Protein AF-R4KSX5-F1 (afdb_monomer_lite)

Sequence (122 aa):
MLRYRSDIWEATLTEGKGIPSIRQVVIFFYREDDNGLRRLWDRWEMGVLEYSYEVIRVWEQRRQPVIAAKLVGLYPLLPLMKGENEQEDPEQALKECISMLGSVLGIPKSLKRGQSLDTLPF

Secondary structure (DSSP, 8-state):
-B---HHHHHHHHHTT---------PBPSSGGG--SS-EEEEEETTEEEEEE-----GGGSBHHHHHHTT-GGGGGGGGGSB-SSTT--HHHHHHHHHHHHHHHHT--S---TT--GGG---

pLDDT: mean 70.78, std 14.28, range [36.88, 90.81]

Radius of gyration: 19.53 Å; chains: 1; bounding box: 36×36×56 Å

Organism: NCBI:txid767817

Foldseek 3Di:
DDWPPDPVQVVCVVVVVPGDPDQTADDDPDPVPPPVPQWDWDQDPVGIDIDGHDHDQQQDAELVVCLVVVVVVCLVSQLSYDYPDPPDDSVNSVVVSVVSVCVVLVPDPDPDPPDDPPPDDD

Structure (mmCIF, N/CA/C/O backbone):
data_AF-R4KSX5-F1
#
_entry.id   AF-R4KSX5-F1
#
loop_
_atom_site.group_PDB
_atom_site.id
_atom_site.type_symbol
_atom_site.label_atom_id
_atom_site.label_alt_id
_atom_site.label_comp_id
_atom_site.label_asym_id
_atom_site.label_entity_id
_atom_site.label_seq_id
_atom_site.pdbx_PDB_ins_code
_atom_site.Cartn_x
_atom_site.Cartn_y
_atom_site.Cartn_z
_atom_site.occupancy
_atom_site.B_iso_or_equiv
_atom_site.auth_seq_id
_atom_site.auth_comp_id
_atom_site.auth_asym_id
_atom_site.auth_atom_id
_atom_site.pdbx_PDB_model_num
ATOM 1 N N . MET A 1 1 ? 12.665 5.793 -1.525 1.00 47.25 1 MET A N 1
ATOM 2 C CA . MET A 1 1 ? 11.914 4.972 -2.505 1.00 47.25 1 MET A CA 1
ATOM 3 C C . MET A 1 1 ? 12.307 3.506 -2.357 1.00 47.25 1 MET A C 1
ATOM 5 O O . MET A 1 1 ? 13.441 3.156 -2.665 1.00 47.25 1 MET A O 1
ATOM 9 N N . LEU A 1 2 ? 11.392 2.657 -1.882 1.00 42.97 2 LEU A N 1
ATOM 10 C CA . LEU A 1 2 ? 11.594 1.204 -1.881 1.00 42.97 2 LEU A CA 1
ATOM 11 C C . LEU A 1 2 ? 11.160 0.656 -3.252 1.00 42.97 2 LEU A C 1
ATOM 13 O O . LEU A 1 2 ? 10.036 0.919 -3.680 1.00 42.97 2 LEU A O 1
ATOM 17 N N . ARG A 1 3 ? 12.043 -0.054 -3.963 1.00 52.34 3 ARG A N 1
ATOM 18 C CA . ARG A 1 3 ? 11.750 -0.658 -5.274 1.00 52.34 3 ARG A CA 1
ATOM 19 C C . ARG A 1 3 ? 11.771 -2.182 -5.149 1.00 52.34 3 ARG A C 1
ATOM 21 O O . ARG A 1 3 ? 12.840 -2.769 -5.063 1.00 52.34 3 ARG A O 1
ATOM 28 N N . TYR A 1 4 ? 10.606 -2.822 -5.185 1.00 50.69 4 TYR A N 1
ATOM 29 C CA . TYR A 1 4 ? 10.468 -4.288 -5.196 1.00 50.69 4 TYR A CA 1
ATOM 30 C C . TYR A 1 4 ? 10.677 -4.825 -6.632 1.00 50.69 4 TYR A C 1
ATOM 32 O O . TYR A 1 4 ? 9.743 -5.331 -7.251 1.00 50.69 4 TYR A O 1
ATOM 40 N N . ARG A 1 5 ? 11.839 -4.537 -7.246 1.00 56.22 5 ARG A N 1
ATOM 41 C CA . ARG A 1 5 ? 12.001 -4.572 -8.718 1.00 56.22 5 ARG A CA 1
ATOM 42 C C . ARG A 1 5 ? 12.869 -5.684 -9.296 1.00 56.22 5 ARG A C 1
ATOM 44 O O . ARG A 1 5 ? 12.436 -6.271 -10.280 1.00 56.22 5 ARG A O 1
ATOM 51 N N . SER A 1 6 ? 14.069 -5.930 -8.784 1.00 50.09 6 SER A N 1
ATOM 52 C CA . SER A 1 6 ? 15.058 -6.734 -9.522 1.00 50.09 6 SER A CA 1
ATOM 53 C C . SER A 1 6 ? 14.674 -8.209 -9.575 1.00 50.09 6 SER A C 1
ATOM 55 O O . SER A 1 6 ? 14.551 -8.788 -10.650 1.00 50.09 6 SER A O 1
ATOM 57 N N . ASP A 1 7 ? 14.359 -8.790 -8.425 1.00 53.75 7 ASP A N 1
ATOM 58 C CA . ASP A 1 7 ? 14.525 -10.234 -8.265 1.00 53.75 7 ASP A CA 1
ATOM 59 C C . ASP A 1 7 ? 13.479 -11.048 -9.040 1.00 53.75 7 ASP A C 1
ATOM 61 O O . ASP A 1 7 ? 13.778 -12.111 -9.575 1.00 53.75 7 ASP A O 1
ATOM 65 N N . ILE A 1 8 ? 12.245 -10.544 -9.166 1.00 62.38 8 ILE A N 1
ATOM 66 C CA . ILE A 1 8 ? 11.169 -11.272 -9.861 1.00 62.38 8 ILE A CA 1
ATOM 67 C C . ILE A 1 8 ? 11.329 -11.175 -11.383 1.00 62.38 8 ILE A C 1
ATOM 69 O O . ILE A 1 8 ? 11.054 -12.143 -12.093 1.00 62.38 8 ILE A O 1
ATOM 73 N N . TRP A 1 9 ? 11.772 -10.024 -11.901 1.00 64.25 9 TRP A N 1
ATOM 74 C CA . TRP A 1 9 ? 12.018 -9.854 -13.337 1.00 64.25 9 TRP A CA 1
ATOM 75 C C . TRP A 1 9 ? 13.264 -10.622 -13.763 1.00 64.25 9 TRP A C 1
ATOM 77 O O . TRP A 1 9 ? 13.206 -11.348 -14.750 1.00 64.25 9 TRP A O 1
ATOM 87 N N . GLU A 1 10 ? 14.347 -10.533 -12.988 1.00 59.75 10 GLU A N 1
ATOM 88 C CA . GLU A 1 10 ? 15.552 -11.337 -13.196 1.00 59.75 10 GLU A CA 1
ATOM 89 C C . GLU A 1 10 ? 15.230 -12.832 -13.157 1.00 59.75 10 GLU A C 1
ATOM 91 O O . GLU A 1 10 ? 15.580 -13.543 -14.097 1.00 59.75 10 GLU A O 1
ATOM 96 N N . ALA A 1 11 ? 14.475 -13.309 -12.162 1.00 64.00 11 ALA A N 1
ATOM 97 C CA . ALA A 1 11 ? 14.087 -14.717 -12.079 1.00 64.00 11 ALA A CA 1
ATOM 98 C C . ALA A 1 11 ? 13.221 -15.166 -13.269 1.00 64.00 11 ALA A C 1
ATOM 100 O O . ALA A 1 11 ? 13.492 -16.192 -13.890 1.00 64.00 11 ALA A O 1
ATOM 101 N N . THR A 1 12 ? 12.190 -14.400 -13.633 1.00 70.81 12 THR A N 1
ATOM 102 C CA . THR A 1 12 ? 11.252 -14.809 -14.697 1.00 70.81 12 THR A CA 1
ATOM 103 C C . THR A 1 12 ? 11.851 -14.728 -16.097 1.00 70.81 12 THR A C 1
ATOM 105 O O . THR A 1 12 ? 11.553 -15.588 -16.931 1.00 70.81 12 THR A O 1
ATOM 108 N N . LEU A 1 13 ? 12.740 -13.764 -16.345 1.00 68.19 13 LEU A N 1
ATOM 109 C CA . LEU A 1 13 ? 13.485 -13.671 -17.599 1.00 68.19 13 LEU A CA 1
ATOM 110 C C . LEU A 1 13 ? 14.575 -14.745 -17.695 1.00 68.19 13 LEU A C 1
ATOM 112 O O . LEU A 1 13 ? 14.697 -15.363 -18.752 1.00 68.19 13 LEU A O 1
ATOM 116 N N . THR A 1 14 ? 15.295 -15.037 -16.604 1.00 66.69 14 THR A N 1
ATOM 117 C CA . THR A 1 14 ? 16.306 -16.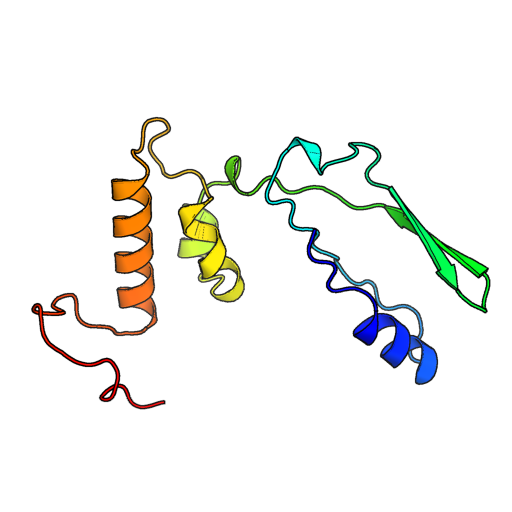116 -16.567 1.00 66.69 14 THR A CA 1
ATOM 118 C C . THR A 1 14 ? 15.680 -17.489 -16.824 1.00 66.69 14 THR A C 1
ATOM 120 O O . THR A 1 14 ? 16.273 -18.335 -17.487 1.00 66.69 14 THR A O 1
ATOM 123 N N . GLU A 1 15 ? 14.453 -17.710 -16.354 1.00 77.81 15 GLU A N 1
ATOM 124 C CA . GLU A 1 15 ? 13.728 -18.975 -16.524 1.00 77.81 15 GLU A CA 1
ATOM 125 C C . GLU A 1 15 ? 12.911 -19.059 -17.829 1.00 77.81 15 GLU A C 1
ATOM 127 O O . GLU A 1 15 ? 12.174 -20.025 -18.031 1.00 77.81 15 GLU A O 1
ATOM 132 N N . GLY A 1 16 ? 12.992 -18.058 -18.717 1.00 72.62 16 GLY A N 1
ATOM 133 C CA . GLY A 1 16 ? 12.267 -18.057 -19.994 1.00 72.62 16 GLY A CA 1
ATOM 134 C C . GLY A 1 16 ? 10.742 -17.962 -19.858 1.00 72.62 16 GLY A C 1
ATOM 135 O O . GLY A 1 16 ? 10.013 -18.301 -20.789 1.00 72.62 16 GLY A O 1
ATOM 136 N N . LYS A 1 17 ? 10.234 -17.484 -18.714 1.00 73.12 17 LYS A N 1
ATOM 137 C CA . LYS A 1 17 ? 8.793 -17.375 -18.413 1.00 73.12 17 LYS A CA 1
ATOM 138 C C . LYS A 1 17 ? 8.130 -16.137 -19.035 1.00 73.12 17 LYS A C 1
ATOM 140 O O . LYS A 1 17 ? 6.945 -15.891 -18.813 1.00 73.12 17 LYS A O 1
ATOM 145 N N . GLY A 1 18 ? 8.879 -15.377 -19.835 1.00 69.06 18 GLY A N 1
ATOM 146 C CA . GLY A 1 18 ? 8.440 -14.116 -20.425 1.00 69.06 18 GLY A CA 1
ATOM 147 C C . GLY A 1 18 ? 8.412 -12.976 -19.407 1.00 69.06 18 GLY A C 1
ATOM 148 O O . GLY A 1 18 ? 8.944 -13.093 -18.307 1.00 69.06 18 GLY A O 1
ATOM 149 N N . ILE A 1 19 ? 7.803 -11.853 -19.792 1.00 66.12 19 ILE A N 1
ATOM 150 C CA . ILE A 1 19 ? 7.670 -10.670 -18.935 1.00 66.12 19 ILE A CA 1
ATOM 151 C C . ILE A 1 19 ? 6.288 -10.717 -18.271 1.00 66.12 19 ILE A C 1
ATOM 153 O O . ILE A 1 19 ? 5.295 -10.374 -18.922 1.00 66.12 19 ILE A O 1
ATOM 157 N N . PRO A 1 20 ? 6.170 -11.151 -17.004 1.00 63.78 20 PRO A N 1
ATOM 158 C CA . PRO A 1 20 ? 4.892 -11.105 -16.311 1.00 63.78 20 PRO A CA 1
ATOM 159 C C . PRO A 1 20 ? 4.412 -9.656 -16.176 1.00 63.78 20 PRO A C 1
ATOM 161 O O . PRO A 1 20 ? 5.194 -8.734 -15.933 1.00 63.78 20 PRO A O 1
ATOM 164 N N . SER A 1 21 ? 3.098 -9.451 -16.278 1.00 59.19 21 SER A N 1
ATOM 165 C CA . SER A 1 21 ? 2.480 -8.172 -15.921 1.00 59.19 21 SER A CA 1
ATOM 166 C C . SER A 1 21 ? 2.568 -7.989 -14.403 1.00 59.19 21 SER A C 1
ATOM 168 O O . SER A 1 21 ? 1.682 -8.398 -13.653 1.00 59.19 21 SER A O 1
ATOM 170 N N . ILE A 1 2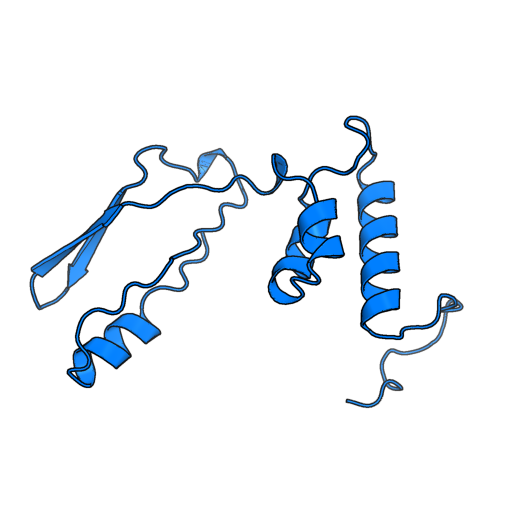2 ? 3.680 -7.424 -13.929 1.00 59.88 22 ILE A N 1
ATOM 171 C CA . ILE A 1 22 ? 3.867 -7.121 -12.511 1.00 59.88 22 ILE A CA 1
ATOM 172 C C . ILE A 1 22 ? 3.294 -5.740 -12.239 1.00 59.88 22 ILE A C 1
ATOM 174 O O . ILE A 1 22 ? 3.813 -4.727 -12.709 1.00 59.88 22 ILE A O 1
ATOM 178 N N . ARG A 1 23 ? 2.240 -5.694 -11.424 1.00 56.88 23 ARG A N 1
ATOM 179 C CA . ARG A 1 23 ? 1.764 -4.445 -10.831 1.00 56.88 23 ARG A CA 1
ATOM 180 C C . ARG A 1 23 ? 2.784 -3.998 -9.787 1.00 56.88 23 ARG A C 1
ATOM 182 O O . ARG A 1 23 ? 2.844 -4.551 -8.694 1.00 56.88 23 ARG A O 1
ATOM 189 N N . GLN A 1 24 ? 3.628 -3.040 -10.158 1.00 56.84 24 GLN A N 1
ATOM 190 C CA . GLN A 1 24 ? 4.624 -2.461 -9.262 1.00 56.84 24 GLN A CA 1
ATOM 191 C C . GLN A 1 24 ? 3.964 -1.417 -8.362 1.00 56.84 24 GLN A C 1
ATOM 193 O O . GLN A 1 24 ? 3.222 -0.559 -8.836 1.00 56.84 24 GLN A O 1
ATOM 198 N N . VAL A 1 25 ? 4.272 -1.472 -7.069 1.00 57.44 25 VAL A N 1
ATOM 199 C CA . VAL A 1 25 ? 3.923 -0.418 -6.116 1.00 57.44 25 VAL A CA 1
ATOM 200 C C . VAL A 1 25 ? 5.209 0.307 -5.757 1.00 57.44 25 VAL A C 1
ATOM 202 O O . VAL A 1 25 ? 6.166 -0.309 -5.289 1.00 57.44 25 VAL A O 1
ATOM 205 N N . VAL A 1 26 ? 5.242 1.615 -5.999 1.00 61.59 26 VAL A N 1
ATOM 206 C CA . VAL A 1 26 ? 6.334 2.480 -5.552 1.00 61.59 26 VAL A CA 1
ATOM 207 C C . VAL A 1 26 ? 5.834 3.264 -4.352 1.00 61.59 26 VAL A C 1
ATOM 209 O O . VAL A 1 26 ? 4.846 3.989 -4.452 1.00 61.59 26 VAL A O 1
ATOM 212 N N . ILE A 1 27 ? 6.511 3.104 -3.215 1.00 64.12 27 ILE A N 1
ATOM 213 C CA . ILE A 1 27 ? 6.196 3.847 -1.995 1.00 64.12 27 ILE A CA 1
ATOM 214 C C . ILE A 1 27 ? 7.172 5.016 -1.880 1.00 64.12 27 ILE A C 1
ATOM 216 O O . ILE A 1 27 ? 8.393 4.833 -1.760 1.00 64.12 27 ILE A O 1
ATOM 220 N N . PHE A 1 28 ? 6.605 6.216 -1.915 1.00 63.59 28 PHE A N 1
ATOM 221 C CA . PHE A 1 28 ? 7.280 7.458 -1.574 1.00 63.59 28 PHE A CA 1
ATOM 222 C C . PHE A 1 28 ? 6.880 7.839 -0.151 1.00 63.59 28 PHE A C 1
ATOM 224 O O . PHE A 1 28 ? 5.692 7.923 0.158 1.00 63.59 28 PHE A O 1
ATOM 231 N N . PHE A 1 29 ? 7.873 8.028 0.715 1.00 62.22 29 PHE A N 1
ATOM 232 C CA . PHE A 1 29 ? 7.643 8.501 2.082 1.00 62.22 29 PHE A CA 1
ATOM 233 C C . PHE A 1 29 ? 7.536 10.029 2.137 1.00 62.22 29 PHE A C 1
ATOM 235 O O . PHE A 1 29 ? 6.896 10.560 3.038 1.00 62.22 29 PHE A O 1
ATOM 242 N N . TYR A 1 30 ? 8.111 10.715 1.147 1.00 66.12 30 TYR A N 1
ATOM 243 C CA . TYR A 1 30 ? 8.132 12.167 1.033 1.00 66.12 30 TYR A CA 1
ATOM 244 C C . TYR A 1 30 ? 7.621 12.597 -0.339 1.00 66.12 30 TYR A C 1
ATOM 246 O O . TYR A 1 30 ? 7.804 11.892 -1.334 1.00 66.12 30 TYR A O 1
ATOM 254 N N . ARG A 1 31 ? 6.952 13.751 -0.398 1.00 68.38 31 ARG A N 1
ATOM 255 C CA . ARG A 1 31 ? 6.347 14.260 -1.638 1.00 68.38 31 ARG A CA 1
ATOM 256 C C . ARG A 1 31 ? 7.416 14.669 -2.647 1.00 68.38 31 ARG A C 1
ATOM 258 O O . ARG A 1 31 ? 7.206 14.539 -3.846 1.00 68.38 31 ARG A O 1
ATOM 265 N N . GLU A 1 32 ? 8.540 15.153 -2.146 1.00 74.62 32 GLU A N 1
ATOM 266 C CA . GLU A 1 32 ? 9.681 15.650 -2.909 1.00 74.62 32 GLU A CA 1
ATOM 267 C C . GLU A 1 32 ? 10.370 14.526 -3.695 1.00 74.62 32 GLU A C 1
ATOM 269 O O . GLU A 1 32 ? 11.011 14.786 -4.710 1.00 74.62 32 GLU A O 1
ATOM 274 N N . ASP A 1 33 ? 10.189 13.276 -3.260 1.00 69.81 33 ASP A N 1
ATOM 275 C CA . ASP A 1 33 ? 10.724 12.096 -3.936 1.00 69.81 33 ASP A CA 1
ATOM 276 C C . ASP A 1 33 ? 9.893 11.686 -5.173 1.00 69.81 33 ASP A C 1
ATOM 278 O O . ASP A 1 33 ? 10.363 10.886 -5.988 1.00 69.81 33 ASP A O 1
ATOM 282 N N . ASP A 1 34 ? 8.663 12.195 -5.331 1.00 73.06 34 ASP A N 1
ATOM 283 C CA . ASP A 1 34 ? 7.833 11.948 -6.516 1.00 73.06 34 ASP A CA 1
ATOM 284 C C . ASP A 1 34 ? 8.244 12.895 -7.653 1.00 73.06 34 ASP A C 1
ATOM 286 O O . ASP A 1 34 ? 7.914 14.081 -7.663 1.00 73.06 34 ASP A O 1
ATOM 290 N N . ASN A 1 35 ? 8.945 12.353 -8.653 1.00 71.06 35 ASN A N 1
ATOM 291 C CA . ASN A 1 35 ? 9.401 13.113 -9.818 1.00 71.06 35 ASN A CA 1
ATOM 292 C C . ASN A 1 35 ? 8.264 13.552 -10.763 1.00 71.06 35 ASN A C 1
ATOM 294 O O . ASN A 1 35 ? 8.528 14.260 -11.733 1.00 71.06 35 ASN A O 1
ATOM 298 N N . GLY A 1 36 ? 7.021 13.100 -10.541 1.00 72.12 36 GLY A N 1
ATOM 299 C CA . GLY A 1 36 ? 5.836 13.461 -11.325 1.00 72.12 36 GLY A CA 1
ATOM 300 C C . GLY A 1 36 ? 5.805 12.928 -12.763 1.00 72.12 36 GLY A C 1
ATOM 301 O O . GLY A 1 36 ? 4.743 12.921 -13.385 1.00 72.12 36 GLY A O 1
ATOM 302 N N . LEU A 1 37 ? 6.931 12.434 -13.283 1.00 74.44 37 LEU A N 1
ATOM 303 C CA . LEU A 1 37 ? 7.074 11.919 -14.645 1.00 74.44 37 LEU A CA 1
ATOM 304 C C . LEU A 1 37 ? 6.406 10.555 -14.815 1.00 74.44 37 LEU A C 1
ATOM 306 O O . LEU A 1 37 ? 6.062 10.188 -15.937 1.00 74.44 37 LEU A O 1
ATOM 310 N N . ARG A 1 38 ? 6.216 9.810 -13.712 1.00 76.38 38 ARG A N 1
ATOM 311 C CA . ARG A 1 38 ? 5.525 8.504 -13.689 1.00 76.38 38 ARG A CA 1
ATOM 312 C C . ARG A 1 38 ? 6.098 7.497 -14.695 1.00 76.38 38 ARG A C 1
ATOM 314 O O . ARG A 1 38 ? 5.413 6.580 -15.152 1.00 76.38 38 ARG A O 1
ATOM 321 N N . ARG A 1 39 ? 7.376 7.688 -15.033 1.00 75.12 39 ARG A N 1
ATOM 322 C CA . ARG A 1 39 ? 8.167 6.868 -15.945 1.00 75.12 39 ARG A CA 1
ATOM 323 C C . ARG A 1 39 ? 9.512 6.551 -15.320 1.00 75.12 39 ARG A C 1
ATOM 325 O O . ARG A 1 39 ? 10.123 7.404 -14.677 1.00 75.12 39 ARG A O 1
ATOM 332 N N . LEU A 1 40 ? 9.959 5.319 -15.510 1.00 71.94 40 LEU A N 1
ATOM 333 C CA . LEU A 1 40 ? 11.288 4.864 -15.122 1.00 71.94 40 LEU A CA 1
ATOM 334 C C . LEU A 1 40 ? 11.955 4.221 -16.330 1.00 71.94 40 LEU A C 1
ATOM 336 O O . LEU A 1 40 ? 11.328 3.421 -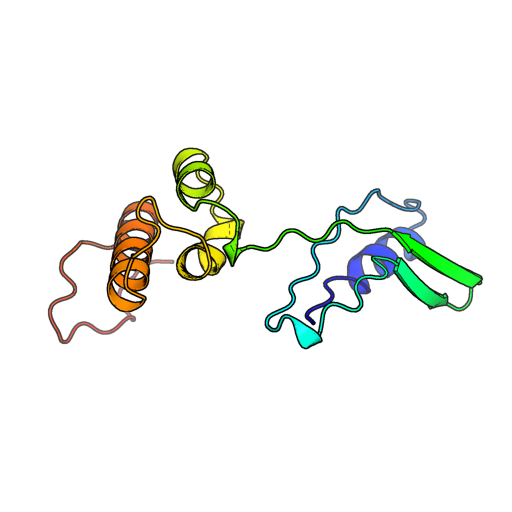17.025 1.00 71.94 40 LEU A O 1
ATOM 340 N N . TRP A 1 41 ? 13.230 4.539 -16.521 1.00 72.88 41 TRP A N 1
ATOM 341 C CA . TRP A 1 41 ? 14.100 3.869 -17.477 1.00 72.88 41 TRP A CA 1
ATOM 342 C C . TRP A 1 41 ? 15.170 3.113 -16.711 1.00 72.88 41 TRP A C 1
ATOM 344 O O . TRP A 1 41 ? 15.784 3.672 -15.801 1.00 72.88 41 TRP A O 1
ATOM 354 N N . ASP A 1 42 ? 15.372 1.856 -17.080 1.00 70.88 42 ASP A N 1
ATOM 355 C CA . ASP A 1 42 ? 16.456 1.037 -16.557 1.00 70.88 42 ASP A CA 1
ATOM 356 C C . ASP A 1 42 ? 17.276 0.462 -17.711 1.00 70.88 42 ASP A C 1
ATOM 358 O O . ASP A 1 42 ? 16.719 0.109 -18.755 1.00 70.88 42 ASP A O 1
ATOM 362 N N . ARG A 1 43 ? 18.600 0.412 -17.550 1.00 73.06 43 ARG A N 1
ATOM 363 C CA . ARG A 1 43 ? 19.499 -0.193 -18.541 1.00 73.06 43 ARG A CA 1
ATOM 364 C C . ARG A 1 43 ? 19.848 -1.598 -18.083 1.00 73.06 43 ARG A C 1
ATOM 366 O O . ARG A 1 43 ? 20.377 -1.775 -16.994 1.00 73.06 43 ARG A O 1
ATOM 373 N N . TRP A 1 44 ? 19.627 -2.565 -18.959 1.00 68.50 44 TRP A N 1
ATOM 374 C CA . TRP A 1 44 ? 20.043 -3.953 -18.792 1.00 68.50 44 TRP A CA 1
ATOM 375 C C . TRP A 1 44 ? 20.870 -4.360 -20.022 1.00 68.50 44 TRP A C 1
ATOM 377 O O . TRP A 1 44 ? 20.742 -3.785 -21.098 1.00 68.50 44 TRP A O 1
ATOM 387 N N . GLU A 1 45 ? 21.739 -5.351 -19.870 1.00 68.06 45 GLU A N 1
ATOM 388 C CA . GLU A 1 45 ? 22.430 -6.122 -20.912 1.00 68.06 45 GLU A CA 1
ATOM 389 C C . GLU A 1 45 ? 21.618 -6.374 -22.197 1.00 68.06 45 GLU A C 1
ATOM 391 O O . GLU A 1 45 ? 22.201 -6.340 -23.276 1.00 68.06 45 GLU A O 1
ATOM 396 N N . MET A 1 46 ? 20.292 -6.567 -22.126 1.00 69.50 46 MET A N 1
ATOM 397 C CA . MET A 1 46 ? 19.446 -6.774 -23.318 1.00 69.50 46 MET A CA 1
ATOM 398 C C . MET A 1 46 ? 18.794 -5.499 -23.887 1.00 69.50 46 MET A C 1
ATOM 400 O O . MET A 1 46 ? 18.073 -5.575 -24.881 1.00 69.50 46 MET A O 1
ATOM 404 N N . GLY A 1 47 ? 19.022 -4.326 -23.289 1.00 75.81 47 GLY A N 1
ATOM 405 C CA . GLY A 1 47 ? 18.517 -3.047 -23.789 1.00 75.81 47 GLY A CA 1
ATOM 406 C C . GLY A 1 47 ? 18.012 -2.092 -22.707 1.00 75.81 47 GLY A C 1
ATOM 407 O O . GLY A 1 47 ? 18.420 -2.131 -21.547 1.00 75.81 47 GLY A O 1
ATOM 408 N N . VAL A 1 48 ? 17.123 -1.182 -23.107 1.00 78.69 48 VAL A N 1
ATOM 409 C CA . VAL A 1 48 ? 16.492 -0.214 -22.201 1.00 78.69 48 VAL A CA 1
ATOM 410 C C . VAL A 1 48 ? 15.073 -0.663 -21.915 1.00 78.69 48 VAL A C 1
ATOM 412 O O . VAL A 1 48 ? 14.293 -0.902 -22.835 1.00 78.69 48 VAL A O 1
ATOM 415 N N . LEU A 1 49 ? 14.735 -0.735 -20.635 1.00 72.56 49 LEU A N 1
ATOM 416 C CA . LEU A 1 49 ? 13.409 -1.093 -20.182 1.00 72.56 49 LEU A CA 1
ATOM 417 C C . LEU A 1 49 ? 12.687 0.155 -19.681 1.00 72.56 49 LEU A C 1
ATOM 419 O O . LEU A 1 49 ? 13.105 0.793 -18.710 1.00 72.56 49 LEU A O 1
ATOM 423 N N . GLU A 1 50 ? 11.618 0.523 -20.383 1.00 74.50 50 GLU A N 1
ATOM 424 C CA . GLU A 1 50 ? 10.756 1.647 -20.030 1.00 74.50 50 GLU A CA 1
ATOM 425 C C . GLU A 1 50 ? 9.503 1.150 -19.316 1.00 74.50 50 GLU A C 1
ATOM 427 O O . GLU A 1 50 ? 8.827 0.224 -19.762 1.00 74.50 50 GLU A O 1
ATOM 432 N N . TYR A 1 51 ? 9.177 1.803 -18.205 1.00 70.75 51 TYR A N 1
ATOM 433 C CA . TYR A 1 51 ? 8.002 1.488 -17.411 1.00 70.75 51 TYR A CA 1
ATOM 434 C C . TYR A 1 51 ? 7.196 2.747 -17.145 1.00 70.75 51 TYR A C 1
ATOM 436 O O . TYR A 1 51 ? 7.753 3.745 -16.688 1.00 70.75 51 TYR A O 1
ATOM 444 N N . SER A 1 52 ? 5.883 2.662 -17.328 1.00 73.31 52 SER A N 1
ATOM 445 C CA . SER A 1 52 ? 4.917 3.627 -16.805 1.00 73.31 52 SER A CA 1
ATOM 446 C C . SER A 1 52 ? 4.252 3.076 -15.547 1.00 73.31 52 SER A C 1
ATOM 448 O O . SER A 1 52 ? 3.927 1.889 -15.495 1.00 73.31 52 SER A O 1
ATOM 450 N N . TYR A 1 53 ? 4.011 3.925 -14.553 1.00 71.44 53 TYR A N 1
ATOM 451 C CA . TYR A 1 53 ? 3.332 3.531 -13.319 1.00 71.44 53 TYR A CA 1
ATOM 452 C C . TYR A 1 53 ? 2.322 4.584 -12.866 1.00 71.44 53 TYR A C 1
ATOM 454 O O . TYR A 1 53 ? 2.420 5.760 -13.210 1.00 71.44 53 TYR A O 1
ATOM 462 N N . GLU A 1 54 ? 1.353 4.162 -12.061 1.00 72.88 54 GLU A N 1
ATOM 463 C CA . GLU A 1 54 ? 0.441 5.070 -11.371 1.00 72.88 54 GLU A CA 1
ATOM 464 C C . GLU A 1 54 ? 0.893 5.264 -9.923 1.00 72.88 54 GLU A C 1
ATOM 466 O O . GLU A 1 54 ? 1.389 4.338 -9.279 1.00 72.88 54 GLU A O 1
ATOM 471 N N . VAL A 1 55 ? 0.738 6.486 -9.411 1.00 74.38 55 VAL A N 1
ATOM 472 C CA . VAL A 1 55 ? 1.062 6.820 -8.021 1.00 74.38 55 VAL A CA 1
ATOM 473 C C . VAL A 1 55 ? -0.223 6.812 -7.211 1.00 74.38 55 VAL A C 1
ATOM 475 O O . VAL A 1 55 ? -1.114 7.625 -7.450 1.00 74.38 55 VAL A O 1
ATOM 478 N N . ILE A 1 56 ? -0.293 5.923 -6.223 1.00 77.31 56 ILE A N 1
ATOM 479 C CA . ILE A 1 56 ? -1.358 5.919 -5.220 1.00 77.31 56 ILE A CA 1
ATOM 480 C C . ILE A 1 56 ? -0.830 6.632 -3.981 1.00 77.31 56 ILE A C 1
ATOM 482 O O . ILE A 1 56 ? 0.072 6.148 -3.298 1.00 77.31 56 ILE A O 1
ATOM 486 N N . ARG A 1 57 ? -1.407 7.793 -3.676 1.00 78.31 57 ARG A N 1
ATOM 487 C CA . ARG A 1 57 ? -1.063 8.559 -2.479 1.00 78.31 57 ARG A CA 1
ATOM 488 C C . ARG A 1 57 ? -1.821 8.004 -1.289 1.00 78.31 57 ARG A C 1
ATOM 490 O O . ARG A 1 57 ? -3.013 8.257 -1.141 1.00 78.31 57 ARG A O 1
ATOM 497 N N . VAL A 1 58 ? -1.127 7.234 -0.457 1.00 81.81 58 VAL A N 1
ATOM 498 C CA . VAL A 1 58 ? -1.718 6.531 0.694 1.00 81.81 58 VAL A CA 1
ATOM 499 C C . VAL A 1 58 ? -2.456 7.499 1.630 1.00 81.81 58 VAL A C 1
ATOM 501 O O . VAL A 1 58 ? -3.582 7.208 2.021 1.00 81.81 58 VAL A O 1
ATOM 504 N N . TRP A 1 59 ? -1.904 8.694 1.868 1.00 82.25 59 TRP A N 1
ATOM 505 C CA . TRP A 1 59 ? -2.514 9.762 2.682 1.00 82.25 59 TRP A CA 1
ATOM 506 C C . TRP A 1 59 ? -3.745 10.433 2.065 1.00 82.25 59 TRP A C 1
ATOM 508 O O . TRP A 1 59 ? -4.407 11.240 2.712 1.00 82.25 59 TRP A O 1
ATOM 518 N N . GLU A 1 60 ? -4.078 10.121 0.814 1.00 85.38 60 GLU A N 1
ATOM 519 C CA . GLU A 1 60 ? -5.327 10.545 0.177 1.00 85.38 60 GLU A CA 1
ATOM 520 C C . GLU A 1 60 ? -6.390 9.436 0.212 1.00 85.38 60 GLU A C 1
ATOM 522 O O . GLU A 1 60 ? -7.572 9.719 0.020 1.00 85.38 60 GLU A O 1
ATOM 527 N N . GLN A 1 61 ? -5.996 8.189 0.494 1.00 88.50 61 GLN A N 1
ATOM 528 C CA . GLN A 1 61 ? -6.893 7.036 0.527 1.00 88.50 61 GLN A CA 1
ATOM 529 C C . GLN A 1 61 ? -7.564 6.880 1.893 1.00 88.50 61 GLN A C 1
ATOM 531 O O . GLN A 1 61 ? -6.955 7.145 2.926 1.00 88.50 61 GLN A O 1
ATOM 536 N N . ARG A 1 62 ? -8.810 6.390 1.909 1.00 90.62 62 ARG A N 1
ATOM 537 C CA . ARG A 1 62 ? -9.525 6.045 3.150 1.00 90.62 62 ARG A CA 1
ATOM 538 C C . ARG A 1 62 ? -9.100 4.671 3.660 1.00 90.62 62 ARG A C 1
ATOM 540 O O . ARG A 1 62 ? -8.973 3.738 2.867 1.00 90.62 62 ARG A O 1
ATOM 547 N N . ARG A 1 63 ? -8.949 4.519 4.979 1.00 89.75 63 ARG A N 1
ATOM 548 C CA . ARG A 1 63 ? -8.577 3.233 5.604 1.00 89.75 63 ARG A CA 1
ATOM 549 C C . ARG A 1 63 ? -9.711 2.194 5.607 1.00 89.75 63 ARG A C 1
ATOM 551 O O . ARG A 1 63 ? -9.460 0.995 5.544 1.00 89.75 63 ARG A O 1
ATOM 558 N N . GLN A 1 64 ? -10.967 2.635 5.623 1.00 89.69 64 GLN A N 1
ATOM 559 C CA . GLN A 1 64 ? -12.161 1.796 5.805 1.00 89.69 64 GLN A CA 1
ATOM 560 C C . GLN A 1 64 ? -12.334 0.728 4.718 1.00 89.69 64 GLN A C 1
ATOM 562 O O . GLN A 1 64 ? -12.577 -0.421 5.081 1.00 89.69 64 GLN A O 1
ATOM 567 N N . PRO A 1 65 ? -12.159 1.024 3.414 1.00 90.81 65 PRO A N 1
ATOM 568 C CA . PRO A 1 65 ? -12.196 -0.007 2.378 1.00 90.81 65 PRO A CA 1
ATOM 569 C C . PRO A 1 65 ? -11.154 -1.116 2.578 1.00 90.81 65 PRO A C 1
ATOM 571 O O . PRO A 1 65 ? -11.465 -2.287 2.379 1.00 90.81 65 PRO A O 1
ATOM 574 N N . VAL A 1 66 ? -9.939 -0.766 3.016 1.00 89.38 66 VAL A N 1
ATOM 575 C CA . VAL A 1 66 ? -8.854 -1.729 3.285 1.00 89.38 66 VAL A CA 1
ATOM 576 C C . VAL A 1 66 ? -9.217 -2.641 4.454 1.00 89.38 66 VAL A C 1
ATOM 578 O O . VAL A 1 66 ? -9.033 -3.857 4.372 1.00 89.38 66 VAL A O 1
ATOM 581 N N . ILE A 1 67 ? -9.777 -2.056 5.516 1.00 87.31 67 ILE A N 1
ATOM 582 C CA . ILE A 1 67 ? -10.249 -2.776 6.701 1.00 87.31 67 ILE A CA 1
ATOM 583 C C . ILE A 1 67 ? -11.418 -3.705 6.346 1.00 87.31 67 ILE A C 1
ATOM 585 O O . ILE A 1 67 ? -11.377 -4.896 6.650 1.00 87.31 67 ILE A O 1
ATOM 589 N N . ALA A 1 68 ? -12.448 -3.180 5.678 1.00 88.31 68 ALA A N 1
ATOM 590 C CA . ALA A 1 68 ? -13.660 -3.921 5.340 1.00 88.31 68 ALA A CA 1
ATOM 591 C C . ALA A 1 68 ? -13.371 -5.112 4.415 1.00 88.31 68 ALA A C 1
ATOM 593 O O . ALA A 1 68 ? -13.909 -6.200 4.617 1.00 88.31 68 ALA A O 1
ATOM 594 N N . ALA A 1 69 ? -12.475 -4.926 3.442 1.00 89.25 69 ALA A N 1
ATOM 595 C CA . ALA A 1 69 ? -12.041 -5.979 2.529 1.00 89.25 69 ALA A CA 1
ATOM 596 C C . ALA A 1 69 ? -10.976 -6.922 3.127 1.00 89.25 69 ALA A C 1
ATOM 598 O O . ALA A 1 69 ? -10.544 -7.849 2.446 1.00 89.25 69 ALA A O 1
ATOM 599 N N . LYS A 1 70 ? -10.550 -6.710 4.384 1.00 86.06 70 LYS A N 1
ATOM 600 C CA . LYS A 1 70 ? -9.525 -7.508 5.082 1.00 86.06 70 LYS A CA 1
ATOM 601 C C . LYS A 1 70 ? -8.225 -7.648 4.282 1.00 86.06 70 LYS A C 1
ATOM 603 O O . LYS A 1 70 ? -7.624 -8.722 4.227 1.00 86.06 70 LYS A O 1
ATOM 608 N N . LEU A 1 71 ? -7.773 -6.561 3.660 1.00 83.69 71 LEU A N 1
ATOM 609 C CA . LEU A 1 71 ? -6.532 -6.543 2.883 1.00 83.69 71 LEU A CA 1
ATOM 610 C C . LEU A 1 71 ? -5.319 -6.463 3.822 1.00 83.69 71 LEU A C 1
ATOM 612 O O . LEU A 1 71 ? -4.652 -5.435 3.913 1.00 83.69 71 LEU A O 1
ATOM 616 N N . VAL A 1 72 ? -5.042 -7.559 4.531 1.00 81.62 72 VAL A N 1
ATOM 617 C CA . VAL A 1 72 ? -4.046 -7.630 5.617 1.00 81.62 72 VAL A CA 1
ATOM 618 C C . VAL A 1 72 ? -2.647 -7.170 5.202 1.00 81.62 72 VAL A C 1
ATOM 620 O O . VAL A 1 72 ? -1.958 -6.526 5.986 1.00 81.62 72 VAL A O 1
ATOM 623 N N . GLY A 1 73 ? -2.245 -7.408 3.948 1.00 78.50 73 GLY A N 1
ATOM 624 C CA . GLY A 1 73 ? -0.951 -6.958 3.420 1.00 78.50 73 GLY A CA 1
ATOM 625 C C . GLY A 1 73 ? -0.791 -5.433 3.360 1.00 78.50 73 GLY A C 1
ATOM 626 O O . GLY A 1 73 ? 0.327 -4.939 3.273 1.00 78.50 73 GLY A O 1
ATOM 627 N N . LEU A 1 74 ? -1.891 -4.679 3.438 1.00 84.88 74 LEU A N 1
ATOM 628 C CA . LEU A 1 74 ? -1.892 -3.215 3.448 1.00 84.88 74 LEU A CA 1
ATOM 629 C C . LEU A 1 74 ? -2.022 -2.631 4.858 1.00 84.88 74 LEU A C 1
ATOM 631 O O . LEU A 1 74 ? -1.981 -1.415 5.022 1.00 84.88 74 LEU A O 1
ATOM 635 N N . TYR A 1 75 ? -2.163 -3.464 5.890 1.00 86.44 75 TYR A N 1
ATOM 636 C CA . TYR A 1 75 ? -2.349 -2.986 7.258 1.00 86.44 75 TYR A CA 1
ATOM 637 C C . TYR A 1 75 ? -1.207 -2.114 7.800 1.00 86.44 75 TYR A C 1
ATOM 639 O O . TYR A 1 75 ? -1.509 -1.137 8.488 1.00 86.44 75 TYR A O 1
ATOM 647 N N . PRO A 1 76 ? 0.075 -2.360 7.454 1.00 84.94 76 PRO A N 1
ATOM 648 C CA . PRO A 1 76 ? 1.165 -1.458 7.829 1.00 84.94 76 PRO A CA 1
ATOM 649 C C . PRO A 1 76 ? 0.993 -0.018 7.321 1.00 84.94 76 PRO A C 1
ATOM 651 O O . PRO A 1 76 ? 1.632 0.891 7.840 1.00 84.94 76 PRO A O 1
ATOM 654 N N . LEU A 1 77 ? 0.138 0.201 6.316 1.00 85.75 77 LEU A N 1
ATOM 655 C CA . LEU A 1 77 ? -0.119 1.512 5.727 1.00 85.75 77 LEU A CA 1
ATOM 656 C C . LEU A 1 77 ? -1.293 2.253 6.378 1.00 85.75 77 LEU A C 1
ATOM 658 O O . 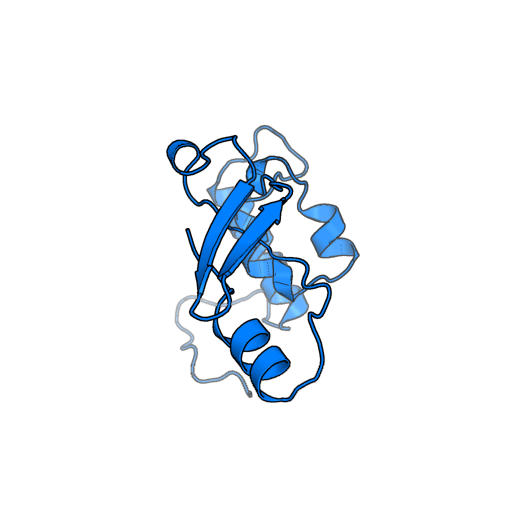LEU A 1 77 ? -1.412 3.456 6.165 1.00 85.75 77 LEU A O 1
ATOM 662 N N . LEU A 1 78 ? -2.142 1.586 7.171 1.00 88.31 78 LEU A N 1
ATOM 663 C CA . LEU A 1 78 ? -3.343 2.200 7.764 1.00 88.31 78 LEU A CA 1
ATOM 664 C C . LEU A 1 78 ? -3.061 3.491 8.553 1.00 88.31 78 LEU A C 1
ATOM 666 O O . LEU A 1 78 ? -3.836 4.434 8.377 1.00 88.31 78 LEU A O 1
ATOM 670 N N . PRO A 1 79 ? -1.968 3.603 9.343 1.00 86.81 79 PRO A N 1
ATOM 671 C CA . PRO A 1 79 ? -1.656 4.842 10.060 1.00 86.81 79 PRO A CA 1
ATOM 672 C C . PRO A 1 79 ? -1.389 6.038 9.139 1.00 86.81 79 PRO A C 1
ATOM 674 O O . PRO A 1 79 ? -1.465 7.180 9.575 1.00 86.81 79 PRO A O 1
ATOM 677 N N . LEU A 1 80 ? -1.064 5.780 7.871 1.00 84.44 80 LEU A N 1
ATOM 678 C CA . LEU A 1 80 ? -0.779 6.797 6.864 1.00 84.44 80 LEU A CA 1
ATOM 679 C C . LEU A 1 80 ? -2.003 7.138 6.006 1.00 84.44 80 LEU A C 1
ATOM 681 O O . LEU A 1 80 ? -1.890 7.984 5.128 1.00 84.44 80 LEU A O 1
ATOM 685 N N . MET A 1 81 ? -3.144 6.471 6.202 1.00 87.56 81 MET A N 1
ATOM 686 C CA . MET A 1 81 ? -4.372 6.662 5.424 1.00 87.56 81 MET A CA 1
ATOM 687 C C . MET A 1 81 ? -5.356 7.588 6.147 1.00 87.56 81 MET A C 1
ATOM 689 O O . MET A 1 81 ? -5.392 7.639 7.380 1.00 87.56 81 MET A O 1
ATOM 693 N N . LYS A 1 82 ? -6.235 8.255 5.390 1.00 88.69 82 LYS A N 1
ATOM 694 C CA . LYS A 1 82 ? -7.316 9.075 5.951 1.00 88.69 82 LYS A CA 1
ATOM 695 C C . LYS A 1 82 ? -8.260 8.225 6.799 1.00 88.69 82 LYS A C 1
ATOM 697 O O . LYS A 1 82 ? -8.729 7.172 6.347 1.00 88.69 82 LYS A O 1
ATOM 702 N N . GLY A 1 83 ? -8.554 8.710 8.002 1.00 85.75 83 GLY A N 1
ATOM 703 C CA . GLY A 1 83 ? -9.694 8.260 8.791 1.00 85.75 83 GLY A CA 1
ATOM 704 C C . GLY A 1 83 ? -11.019 8.734 8.189 1.00 85.75 83 GLY A C 1
ATOM 705 O O . GLY A 1 83 ? -11.061 9.342 7.116 1.00 85.75 83 GLY A O 1
ATOM 706 N N . GLU A 1 84 ? -12.124 8.460 8.880 1.00 81.12 84 GLU A N 1
ATOM 707 C CA . GLU A 1 84 ? -13.436 9.000 8.488 1.00 81.12 84 GLU A CA 1
ATOM 708 C C . GLU A 1 84 ? -13.543 10.502 8.765 1.00 81.12 84 GLU A C 1
ATOM 710 O O . GLU A 1 84 ? -14.259 11.208 8.056 1.00 81.12 84 GLU A O 1
ATOM 715 N N . ASN A 1 85 ? -12.808 10.987 9.769 1.00 82.00 85 ASN A N 1
ATOM 716 C CA . ASN A 1 85 ? -12.721 12.396 10.120 1.00 82.00 85 ASN A CA 1
ATOM 717 C C . ASN A 1 85 ? -11.474 13.029 9.482 1.00 82.00 85 ASN A C 1
ATOM 719 O O . ASN A 1 85 ? -10.356 12.576 9.713 1.00 82.00 85 ASN A O 1
ATOM 723 N N . GLU A 1 86 ? -11.652 14.102 8.710 1.00 75.50 86 GLU A N 1
ATOM 724 C CA . GLU A 1 86 ? -10.541 14.833 8.080 1.00 75.50 86 GLU A CA 1
ATOM 725 C C . GLU A 1 86 ? -9.666 15.602 9.083 1.0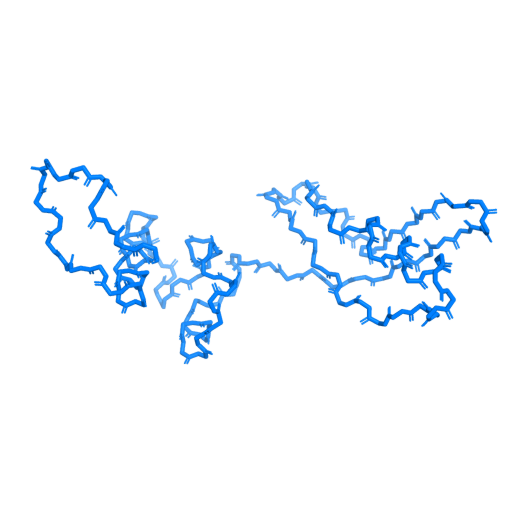0 75.50 86 GLU A C 1
ATOM 727 O O . GLU A 1 86 ? -8.555 15.998 8.742 1.00 75.50 86 GLU A O 1
ATOM 732 N N . GLN A 1 87 ? -10.153 15.804 10.310 1.00 80.38 87 GLN A N 1
ATOM 733 C CA . GLN A 1 87 ? -9.458 16.495 11.404 1.00 80.38 87 GLN A CA 1
ATOM 734 C C . GLN A 1 87 ? -8.971 15.522 12.485 1.00 80.38 87 GLN A C 1
ATOM 736 O O . GLN A 1 87 ? -8.794 15.904 13.640 1.00 80.38 87 GLN A O 1
ATOM 741 N N . GLU A 1 88 ? -8.813 14.247 12.136 1.00 82.44 88 GLU A N 1
ATOM 742 C CA . GLU A 1 88 ? -8.288 13.240 13.049 1.00 82.44 88 GLU A CA 1
ATOM 743 C C . GLU A 1 88 ? -6.851 13.574 13.476 1.00 82.44 88 GLU A C 1
ATOM 745 O O . GLU A 1 88 ? -5.975 13.830 12.648 1.00 82.44 88 GLU A O 1
ATOM 750 N N . ASP A 1 89 ? -6.612 13.541 14.784 1.00 83.62 89 ASP A N 1
ATOM 751 C CA . ASP A 1 89 ? -5.279 13.704 15.351 1.00 83.62 89 ASP A CA 1
ATOM 752 C C . ASP A 1 89 ? -4.426 12.431 15.138 1.00 83.62 89 ASP A C 1
ATOM 754 O O . ASP A 1 89 ? -4.949 11.316 15.268 1.00 83.62 89 ASP A O 1
ATOM 758 N N . PRO A 1 90 ? -3.111 12.538 14.853 1.00 80.69 90 PRO A N 1
ATOM 759 C CA . PRO A 1 90 ? -2.256 11.373 14.626 1.00 80.69 90 PRO A CA 1
ATOM 760 C C . PRO A 1 90 ? -2.263 10.336 15.760 1.00 80.69 90 PRO A C 1
ATOM 762 O O . PRO A 1 90 ? -2.129 9.139 15.492 1.00 80.69 90 PRO A O 1
ATOM 765 N N . GLU A 1 91 ? -2.442 10.749 17.022 1.00 83.12 91 GLU A N 1
ATOM 766 C CA . GLU A 1 91 ? -2.509 9.809 18.147 1.00 83.12 91 GLU A CA 1
ATOM 767 C C . GLU A 1 91 ? -3.800 8.976 18.109 1.00 83.12 91 GLU A C 1
ATOM 769 O O . GLU A 1 91 ? -3.790 7.778 18.417 1.00 83.12 91 GLU A O 1
ATOM 774 N N . GLN A 1 92 ? -4.910 9.591 17.692 1.00 82.62 92 GLN A N 1
ATOM 775 C CA . GLN A 1 92 ? -6.181 8.901 17.491 1.00 82.62 92 GLN A CA 1
ATOM 776 C C . GLN A 1 92 ? -6.073 7.882 16.351 1.00 82.62 92 GLN A C 1
ATOM 778 O O . GLN A 1 92 ? -6.413 6.712 16.555 1.00 82.62 92 GLN A O 1
ATOM 783 N N . ALA A 1 93 ? -5.494 8.284 15.216 1.00 82.00 93 ALA A N 1
ATOM 784 C CA . ALA A 1 93 ? -5.267 7.403 14.071 1.00 82.00 93 ALA A CA 1
ATOM 785 C C . ALA A 1 93 ? -4.442 6.169 14.448 1.00 82.00 93 ALA A C 1
ATOM 787 O O . ALA A 1 93 ? -4.789 5.035 14.100 1.00 82.00 93 ALA A O 1
ATOM 788 N N . LEU A 1 94 ? -3.371 6.369 15.221 1.00 84.31 94 LEU A N 1
ATOM 789 C CA . LEU A 1 94 ? -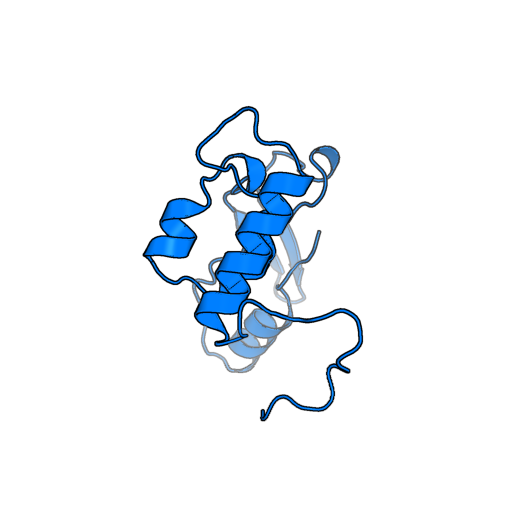2.522 5.280 15.686 1.00 84.31 94 LEU A CA 1
ATOM 790 C C . LEU A 1 94 ? -3.278 4.323 16.621 1.00 84.31 94 LEU A C 1
ATOM 792 O O . LEU A 1 94 ? -3.192 3.105 16.447 1.00 84.31 94 LEU A O 1
ATOM 796 N N . LYS A 1 95 ? -4.044 4.848 17.588 1.00 85.06 95 LYS A N 1
ATOM 797 C CA . LYS A 1 95 ? -4.841 4.030 18.521 1.00 85.06 95 LYS A CA 1
ATOM 798 C C . LYS A 1 95 ? -5.880 3.183 17.795 1.00 85.06 95 LYS A C 1
ATOM 800 O O . LYS A 1 95 ? -6.022 1.998 18.107 1.00 85.06 95 LYS A O 1
ATOM 805 N N . GLU A 1 96 ? -6.579 3.759 16.821 1.00 83.50 96 GLU A N 1
ATOM 806 C CA . GLU A 1 96 ? -7.545 3.027 16.000 1.00 83.50 96 GLU A CA 1
ATOM 807 C C . GLU A 1 96 ? -6.873 1.904 15.207 1.00 83.50 96 GLU A C 1
ATOM 809 O O . GLU A 1 96 ? -7.349 0.766 15.225 1.00 83.50 96 GLU A O 1
ATOM 814 N N . CYS A 1 97 ? -5.728 2.184 14.578 1.00 84.81 97 CYS A N 1
ATOM 815 C CA . CYS A 1 97 ? -4.977 1.184 13.821 1.00 84.81 97 CYS A CA 1
ATOM 816 C C . CYS A 1 97 ? -4.486 0.031 14.711 1.00 84.81 97 CYS A C 1
ATOM 818 O O . CYS A 1 97 ? -4.627 -1.133 14.336 1.00 84.81 97 CYS A O 1
ATOM 820 N N . ILE A 1 98 ? -3.966 0.327 15.908 1.00 84.88 98 ILE A N 1
ATOM 821 C CA . ILE A 1 98 ? -3.531 -0.694 16.877 1.00 84.88 98 ILE A CA 1
ATOM 822 C C . ILE A 1 98 ? -4.718 -1.542 17.344 1.00 84.88 98 ILE A C 1
ATOM 824 O O . ILE A 1 98 ? -4.622 -2.768 17.388 1.00 84.88 98 ILE A O 1
ATOM 828 N N . SER A 1 99 ? -5.851 -0.911 17.664 1.00 84.88 99 SER A N 1
ATOM 829 C CA . SER A 1 99 ? -7.079 -1.614 18.059 1.00 84.88 99 SER A CA 1
ATOM 830 C C . SER A 1 99 ? -7.563 -2.564 16.956 1.00 84.88 99 SER A C 1
ATOM 832 O O . SER A 1 99 ? -7.895 -3.723 17.221 1.00 84.88 99 SER A O 1
ATOM 834 N N . MET A 1 100 ? -7.536 -2.101 15.703 1.00 82.75 100 MET A N 1
ATOM 835 C CA . MET A 1 100 ? -7.879 -2.905 14.532 1.00 82.75 100 MET A CA 1
ATOM 836 C C . MET A 1 100 ? -6.934 -4.091 14.348 1.00 82.75 100 MET A C 1
ATOM 838 O O . MET A 1 100 ? -7.396 -5.220 14.179 1.00 82.75 100 MET A O 1
ATOM 842 N N . LEU A 1 101 ? -5.623 -3.868 14.441 1.00 80.88 101 LEU A N 1
ATOM 843 C CA . LEU A 1 101 ? -4.630 -4.940 14.392 1.00 80.88 101 LEU A CA 1
ATOM 844 C C . LEU A 1 101 ? -4.858 -5.973 15.497 1.00 80.88 101 LEU A C 1
ATOM 846 O O . LEU A 1 101 ? -4.850 -7.169 15.218 1.00 80.88 101 LEU A O 1
ATOM 850 N N . GLY A 1 102 ? -5.148 -5.525 16.721 1.00 77.81 102 GLY A N 1
ATOM 851 C CA . GLY A 1 102 ? -5.458 -6.414 17.836 1.00 77.81 102 GLY A CA 1
ATOM 852 C C . GLY A 1 102 ? -6.676 -7.300 17.567 1.00 77.81 102 GLY A C 1
ATOM 853 O O . GLY A 1 102 ? -6.643 -8.490 17.859 1.00 77.81 102 GLY A O 1
ATOM 854 N N . SER A 1 103 ? -7.717 -6.765 16.920 1.00 77.19 103 SER A N 1
ATOM 855 C CA . SER A 1 103 ? -8.901 -7.554 16.548 1.00 77.19 103 SER A CA 1
ATOM 856 C C . SER A 1 103 ? -8.631 -8.621 15.482 1.00 77.19 103 SER A C 1
ATOM 858 O O . SER A 1 103 ? -9.257 -9.678 15.510 1.00 77.19 103 SER A O 1
ATOM 860 N N . VAL A 1 104 ? -7.693 -8.371 14.563 1.00 74.31 104 VAL A N 1
ATOM 861 C CA . VAL A 1 104 ? -7.342 -9.315 13.489 1.00 74.31 104 VAL A CA 1
ATOM 862 C C . VAL A 1 104 ? -6.331 -10.358 13.956 1.00 74.31 104 VAL A C 1
ATOM 864 O O . VAL A 1 104 ? -6.428 -11.513 13.558 1.00 74.31 104 VAL A O 1
ATOM 867 N N . LEU A 1 105 ? -5.401 -9.971 14.830 1.00 70.75 105 LEU A N 1
ATOM 868 C CA . LEU A 1 105 ? -4.384 -10.855 15.405 1.00 70.75 105 LEU A CA 1
ATOM 869 C C . LEU A 1 105 ? -4.874 -11.612 16.652 1.00 70.75 105 LEU A C 1
ATOM 871 O O . LEU A 1 105 ? -4.118 -12.380 17.236 1.00 70.75 105 LEU A O 1
ATOM 875 N N . GLY A 1 106 ? -6.116 -11.383 17.094 1.00 65.81 106 GLY A N 1
ATOM 876 C CA . GLY A 1 106 ? -6.656 -11.991 18.313 1.00 65.81 106 GLY A CA 1
ATOM 877 C C . GLY A 1 106 ? -5.983 -11.502 19.602 1.00 65.81 106 GLY A C 1
ATOM 878 O O . GLY A 1 106 ? -6.075 -12.169 20.630 1.00 65.81 106 GLY A O 1
ATOM 879 N N . ILE A 1 107 ? -5.314 -10.344 19.571 1.00 59.78 107 ILE A N 1
ATOM 880 C CA . ILE A 1 107 ? -4.652 -9.767 20.743 1.00 59.78 107 ILE A CA 1
ATOM 881 C C . ILE A 1 107 ? -5.735 -9.159 21.651 1.00 59.78 107 ILE A C 1
ATOM 883 O O . ILE A 1 107 ? -6.463 -8.254 21.225 1.00 59.78 107 ILE A O 1
ATOM 887 N N . PRO A 1 108 ? -5.874 -9.622 22.907 1.00 53.69 108 PRO A N 1
ATOM 888 C CA . PRO A 1 108 ? -6.890 -9.109 23.816 1.00 53.69 108 PRO A CA 1
ATOM 889 C C . PRO A 1 108 ? -6.661 -7.621 24.119 1.00 53.69 108 PRO A C 1
ATOM 891 O O . PRO A 1 108 ? -5.534 -7.178 24.329 1.00 53.69 108 PRO A O 1
ATOM 894 N N . LYS A 1 109 ? -7.755 -6.848 24.220 1.00 53.66 109 LYS A N 1
ATOM 895 C CA . LYS A 1 109 ? -7.771 -5.388 24.479 1.00 53.66 109 LYS A CA 1
ATOM 896 C C . LYS A 1 109 ? -7.117 -4.944 25.804 1.00 53.66 109 LYS A C 1
ATOM 898 O O . LYS A 1 109 ? -7.119 -3.757 26.114 1.00 53.66 109 LYS A O 1
ATOM 903 N N . SER A 1 110 ? -6.557 -5.859 26.593 1.00 48.78 110 SER A N 1
ATOM 904 C CA . SER A 1 110 ? -5.891 -5.567 27.860 1.00 48.78 110 SER A CA 1
ATOM 905 C C . SER A 1 110 ? -4.439 -6.042 27.856 1.00 48.78 110 SER A C 1
ATOM 907 O O . SER A 1 110 ? -4.103 -7.021 28.520 1.00 48.78 110 SER A O 1
ATOM 909 N N . LEU A 1 111 ? -3.549 -5.309 27.187 1.00 44.12 111 LEU A N 1
ATOM 910 C CA . LEU A 1 111 ? -2.147 -5.336 27.594 1.00 44.12 111 LEU A CA 1
ATOM 911 C C . LEU A 1 111 ? -2.033 -4.454 28.846 1.00 44.12 111 LEU A C 1
ATOM 913 O O . LEU A 1 111 ? -1.881 -3.234 28.767 1.00 44.12 111 LEU A O 1
ATOM 917 N N . LYS A 1 112 ? -2.197 -5.051 30.033 1.00 41.16 112 LYS A N 1
ATOM 918 C CA . LYS A 1 112 ? -1.814 -4.367 31.277 1.00 41.16 112 LYS A CA 1
ATOM 919 C C . LYS A 1 112 ? -0.316 -4.064 31.175 1.00 41.16 112 LYS A C 1
ATOM 921 O O . LYS A 1 112 ? 0.447 -4.940 30.771 1.00 41.16 112 LYS A O 1
ATOM 926 N N . ARG A 1 113 ? 0.100 -2.836 31.519 1.00 36.88 113 ARG A N 1
ATOM 927 C CA . ARG A 1 113 ? 1.523 -2.447 31.599 1.00 36.88 113 ARG A CA 1
ATOM 928 C C . ARG A 1 113 ? 2.306 -3.561 32.313 1.00 36.88 113 ARG A C 1
ATOM 930 O O . ARG A 1 113 ? 2.060 -3.785 33.494 1.00 36.88 113 ARG A O 1
ATOM 937 N N . GLY A 1 114 ? 3.204 -4.243 31.595 1.00 47.84 114 GLY A N 1
ATOM 938 C CA . GLY A 1 114 ? 4.124 -5.234 32.169 1.00 47.84 114 GLY A CA 1
ATOM 939 C C . GLY A 1 114 ? 4.105 -6.661 31.600 1.00 47.84 114 GLY A C 1
ATOM 940 O O . GLY A 1 114 ? 4.797 -7.500 32.165 1.00 47.84 114 GLY A O 1
ATOM 941 N N . GLN A 1 115 ? 3.374 -6.981 30.525 1.00 42.44 115 GLN A N 1
ATOM 942 C CA . GLN A 1 115 ? 3.486 -8.307 29.889 1.00 42.44 115 GLN A CA 1
ATOM 943 C C . GLN A 1 115 ? 4.465 -8.292 28.705 1.00 42.44 115 GLN A C 1
ATOM 945 O O . GLN A 1 115 ? 4.297 -7.509 27.771 1.00 42.44 115 GLN A O 1
ATOM 950 N N . SER A 1 116 ? 5.502 -9.138 28.791 1.00 44.88 116 SER A N 1
ATOM 951 C CA . SER A 1 116 ? 6.500 -9.364 27.736 1.00 44.88 116 SER A CA 1
ATOM 952 C C . SER A 1 116 ? 5.868 -10.027 26.509 1.00 44.88 116 SER A C 1
ATOM 954 O O . SER A 1 116 ? 4.985 -10.877 26.641 1.00 44.88 116 SER A O 1
ATOM 956 N N . LEU A 1 117 ? 6.373 -9.663 25.328 1.00 47.88 117 LEU A N 1
ATOM 957 C CA . LEU A 1 117 ? 5.984 -10.185 24.012 1.00 47.88 117 LEU A CA 1
ATOM 958 C C . LEU A 1 117 ? 6.272 -11.690 23.823 1.00 47.88 117 LEU A C 1
ATOM 960 O O . LEU A 1 117 ? 5.812 -12.271 22.846 1.00 47.88 117 LEU A O 1
ATOM 964 N N . ASP A 1 118 ? 6.958 -12.340 24.764 1.00 43.78 118 ASP A N 1
ATOM 965 C CA . ASP A 1 118 ? 7.453 -13.722 24.639 1.00 43.78 118 ASP A CA 1
ATOM 966 C C . ASP A 1 118 ? 6.391 -14.826 24.826 1.00 43.78 118 ASP A C 1
ATOM 968 O O . ASP A 1 118 ? 6.736 -15.998 24.958 1.00 43.78 118 ASP A O 1
ATOM 972 N N . THR A 1 119 ? 5.098 -14.492 24.889 1.00 40.44 119 THR A N 1
ATOM 973 C CA . THR A 1 119 ? 4.034 -15.460 25.243 1.00 40.44 119 THR A CA 1
ATOM 974 C C . THR A 1 119 ? 2.955 -15.669 24.180 1.00 40.44 119 THR A C 1
ATOM 976 O O . THR A 1 119 ? 1.969 -16.356 24.445 1.00 40.44 119 THR A O 1
ATOM 979 N N . LEU A 1 120 ? 3.125 -15.141 22.966 1.00 38.16 120 LEU A N 1
ATOM 980 C CA . LEU A 1 120 ? 2.206 -15.435 21.862 1.00 38.16 120 LEU A CA 1
ATOM 981 C C . LEU A 1 120 ? 2.679 -16.678 21.084 1.00 38.16 120 LEU A C 1
ATOM 983 O O . LEU A 1 120 ? 3.858 -16.748 20.735 1.00 38.16 120 LEU A O 1
ATOM 987 N N . PRO A 1 121 ? 1.798 -17.661 20.809 1.00 42.75 121 PRO A N 1
ATOM 988 C CA . PRO A 1 121 ? 2.147 -18.787 19.958 1.00 42.75 121 PRO A CA 1
ATOM 989 C C . PRO A 1 121 ? 2.222 -18.299 18.506 1.00 42.75 121 PRO A C 1
ATOM 991 O O . PRO A 1 121 ? 1.317 -17.602 18.041 1.00 42.75 121 PRO A O 1
ATOM 994 N N . PHE A 1 122 ? 3.315 -18.642 17.827 1.00 42.81 122 PHE A N 1
ATOM 995 C CA . PHE A 1 122 ? 3.409 -18.568 16.369 1.00 42.81 122 PHE A CA 1
ATOM 996 C C . PHE A 1 122 ? 2.554 -19.659 15.722 1.00 42.81 122 PHE A C 1
ATOM 998 O O . PHE A 1 122 ? 2.496 -20.773 16.296 1.00 42.81 122 PHE A O 1
#